Protein AF-D2I4I4-F1 (afdb_monomer_lite)

Sequence (74 aa):
CDKHQPHKVTRYKADSLHVQGKQHYDRKQSGYGGQTKPIFQQKTKTTKIVLRLEYVDPNYRSKGMVTIKRCKEG

Structure (mmCIF, N/CA/C/O backbone):
data_AF-D2I4I4-F1
#
_entry.id   AF-D2I4I4-F1
#
loop_
_atom_site.group_PDB
_atom_site.id
_atom_site.type_symbol
_atom_site.label_atom_id
_atom_site.label_alt_id
_atom_site.label_comp_id
_atom_site.label_asym_id
_atom_site.label_entity_id
_atom_site.label_seq_id
_atom_site.pdbx_PDB_ins_code
_atom_site.Cartn_x
_atom_site.Cartn_y
_atom_site.Cartn_z
_atom_site.occupancy
_atom_site.B_iso_or_equiv
_atom_site.auth_seq_id
_atom_site.auth_comp_id
_atom_site.auth_asym_id
_atom_site.auth_atom_id
_atom_site.pdbx_PDB_model_num
ATOM 1 N N . CYS A 1 1 ? 3.803 -8.364 -25.128 1.00 64.06 1 CYS A N 1
ATOM 2 C CA . CYS A 1 1 ? 5.201 -8.497 -25.583 1.00 64.06 1 CYS A CA 1
ATOM 3 C C . CYS A 1 1 ? 5.826 -9.693 -24.888 1.00 64.06 1 CYS A C 1
ATOM 5 O O . CYS A 1 1 ? 6.229 -9.552 -23.743 1.00 64.06 1 CYS A O 1
ATOM 7 N N . ASP A 1 2 ? 5.942 -10.833 -25.564 1.00 72.12 2 ASP A N 1
ATOM 8 C CA . ASP A 1 2 ? 6.552 -12.052 -24.997 1.00 72.12 2 ASP A CA 1
ATOM 9 C C . ASP A 1 2 ? 8.085 -12.047 -25.127 1.00 72.12 2 ASP A C 1
ATOM 11 O O . ASP A 1 2 ? 8.724 -13.069 -25.351 1.00 72.12 2 ASP A O 1
ATOM 15 N N . LYS A 1 3 ? 8.690 -10.856 -25.046 1.00 84.00 3 LYS A N 1
ATOM 16 C CA . LYS A 1 3 ? 10.125 -10.623 -25.240 1.00 84.00 3 LYS A CA 1
ATOM 17 C C . LYS A 1 3 ? 10.707 -9.940 -24.008 1.00 84.00 3 LYS A C 1
ATOM 19 O O . LYS A 1 3 ? 10.078 -9.044 -23.442 1.00 84.00 3 LYS A O 1
ATOM 24 N N . HIS A 1 4 ? 11.926 -10.324 -23.634 1.00 85.06 4 HIS A N 1
ATOM 25 C CA . HIS A 1 4 ? 12.687 -9.662 -22.576 1.00 85.06 4 HIS A CA 1
ATOM 26 C C . HIS A 1 4 ? 13.029 -8.233 -22.979 1.00 85.06 4 HIS A C 1
ATOM 28 O O . HIS A 1 4 ? 13.648 -8.012 -24.016 1.00 85.06 4 HIS A O 1
ATOM 34 N N . GLN A 1 5 ? 12.622 -7.276 -22.152 1.00 85.38 5 GLN A N 1
ATOM 35 C CA . GLN A 1 5 ? 12.755 -5.846 -22.414 1.00 85.38 5 GLN A CA 1
ATOM 36 C C . GLN A 1 5 ? 13.200 -5.117 -21.141 1.00 85.38 5 GLN A C 1
ATOM 38 O O . GLN A 1 5 ? 12.939 -5.604 -20.033 1.00 85.38 5 GLN A O 1
ATOM 43 N N . PRO A 1 6 ? 13.880 -3.966 -21.266 1.00 90.31 6 PRO A N 1
ATOM 44 C CA . PRO A 1 6 ? 14.317 -3.195 -20.115 1.00 90.31 6 PRO A CA 1
ATOM 45 C C . PRO A 1 6 ? 13.116 -2.558 -19.406 1.00 90.31 6 PRO A C 1
ATOM 47 O O . PRO A 1 6 ? 12.231 -1.973 -20.031 1.00 90.31 6 PRO A O 1
ATOM 50 N N . HIS A 1 7 ? 13.106 -2.658 -18.077 1.00 91.19 7 HIS A N 1
ATOM 51 C CA . HIS A 1 7 ? 12.086 -2.061 -17.220 1.00 91.19 7 HIS A CA 1
ATOM 52 C C . HIS A 1 7 ? 12.740 -1.144 -16.193 1.00 91.19 7 HIS A C 1
ATOM 54 O O . HIS A 1 7 ? 13.742 -1.501 -15.571 1.00 91.19 7 HIS A O 1
ATOM 60 N N . LYS A 1 8 ? 12.126 0.011 -15.952 1.00 92.19 8 LYS A N 1
ATOM 61 C CA . LYS A 1 8 ? 12.428 0.835 -14.788 1.00 92.19 8 LYS A CA 1
ATOM 62 C C . LYS A 1 8 ? 11.806 0.184 -13.556 1.00 92.19 8 LYS A C 1
ATOM 64 O O . LYS A 1 8 ? 10.604 -0.084 -13.522 1.00 92.19 8 LYS A O 1
ATOM 69 N N . VAL A 1 9 ? 12.627 -0.049 -12.536 1.00 93.25 9 VAL A N 1
ATOM 70 C CA . VAL A 1 9 ? 12.207 -0.678 -11.281 1.00 93.25 9 VAL A CA 1
ATOM 71 C C . VAL A 1 9 ? 12.068 0.387 -10.202 1.00 93.25 9 VAL A C 1
ATOM 73 O O . VAL A 1 9 ? 12.996 1.150 -9.947 1.00 93.25 9 VAL A O 1
ATOM 76 N N . THR A 1 10 ? 10.910 0.441 -9.548 1.00 92.69 10 THR A N 1
ATOM 77 C CA . THR A 1 10 ? 10.673 1.323 -8.395 1.00 92.69 10 THR A CA 1
ATOM 78 C C . THR A 1 10 ? 10.026 0.550 -7.251 1.00 92.69 10 THR A C 1
ATOM 80 O O . THR A 1 10 ? 9.314 -0.432 -7.472 1.00 92.69 10 THR A O 1
ATOM 83 N N . ARG A 1 11 ? 10.259 0.974 -6.003 1.00 91.19 11 ARG A N 1
ATOM 84 C CA . ARG A 1 11 ? 9.554 0.412 -4.843 1.00 91.19 11 ARG A CA 1
ATOM 85 C C . ARG A 1 11 ? 8.115 0.925 -4.836 1.00 91.19 11 ARG A C 1
ATOM 87 O O . ARG A 1 11 ? 7.888 2.130 -4.907 1.00 91.19 11 ARG A O 1
ATOM 94 N N .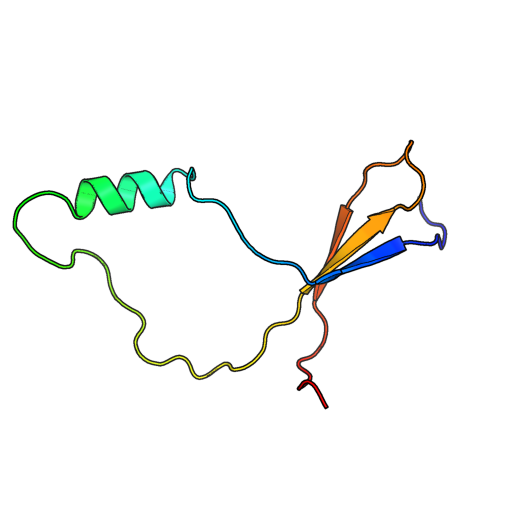 TYR A 1 12 ? 7.150 0.016 -4.735 1.00 90.12 12 TYR A N 1
ATOM 95 C CA . TYR A 1 12 ? 5.738 0.381 -4.682 1.00 90.12 12 TYR A CA 1
ATOM 96 C C . TYR A 1 12 ? 5.370 1.019 -3.332 1.00 90.12 12 TYR A C 1
ATOM 98 O O . TYR A 1 12 ? 5.776 0.533 -2.273 1.00 90.12 12 TYR A O 1
ATOM 106 N N . LYS A 1 13 ? 4.556 2.080 -3.385 1.00 84.75 13 LYS A N 1
ATOM 107 C CA . LYS A 1 13 ? 3.880 2.712 -2.245 1.00 84.75 13 LYS A CA 1
ATOM 108 C C . LYS A 1 13 ? 2.385 2.794 -2.558 1.00 84.75 13 LYS A C 1
ATOM 110 O O . LYS A 1 13 ? 2.014 3.079 -3.694 1.00 84.75 13 LYS A O 1
ATOM 115 N N . ALA A 1 14 ? 1.547 2.472 -1.576 1.00 79.81 14 ALA A N 1
ATOM 116 C CA . ALA A 1 14 ? 0.097 2.481 -1.728 1.00 79.81 14 ALA A CA 1
ATOM 117 C C . ALA A 1 14 ? -0.464 3.810 -1.218 1.00 79.81 14 ALA A C 1
ATOM 119 O O . ALA A 1 14 ? -0.575 3.977 -0.009 1.00 79.81 14 ALA A O 1
ATOM 120 N N . ASP A 1 15 ? -0.856 4.705 -2.126 1.00 65.88 15 ASP A N 1
ATOM 121 C CA . ASP A 1 15 ? -1.428 6.006 -1.770 1.00 65.88 15 ASP A CA 1
ATOM 122 C C . ASP A 1 15 ? -2.764 6.215 -2.505 1.00 65.88 15 ASP A C 1
ATOM 124 O O . ASP A 1 15 ? -2.797 6.381 -3.723 1.00 65.88 15 ASP A O 1
ATOM 128 N N . SER A 1 16 ? -3.888 6.184 -1.775 1.00 70.19 16 SER A N 1
ATOM 129 C CA . SER A 1 16 ? -5.173 6.723 -2.253 1.00 70.19 16 SER A CA 1
ATOM 130 C C . SER A 1 16 ? -6.128 7.008 -1.090 1.00 70.19 16 SER A C 1
ATOM 132 O O . SER A 1 16 ? -6.537 6.099 -0.368 1.00 70.19 16 SER A O 1
ATOM 134 N N . LEU A 1 17 ? -6.486 8.284 -0.916 1.00 67.44 17 LEU A N 1
ATOM 135 C CA . LEU A 1 17 ? -7.408 8.766 0.124 1.00 67.44 17 LEU A CA 1
ATOM 136 C C . LEU A 1 17 ? -8.872 8.824 -0.344 1.00 67.44 17 LEU A C 1
ATOM 138 O O . LEU A 1 17 ? -9.781 8.851 0.480 1.00 67.44 17 LEU A O 1
ATOM 142 N N . HIS A 1 18 ? -9.108 8.797 -1.656 1.00 71.06 18 HIS A N 1
ATOM 143 C CA . HIS A 1 18 ? -10.418 9.038 -2.273 1.00 71.06 18 HIS A CA 1
ATOM 144 C C . HIS A 1 18 ? -11.093 7.741 -2.728 1.00 71.06 18 HIS A C 1
ATOM 146 O O . HIS A 1 18 ? -11.690 7.669 -3.798 1.00 71.06 18 HIS A O 1
ATOM 152 N N . VAL A 1 19 ? -10.968 6.686 -1.927 1.00 85.44 19 VAL A N 1
ATOM 153 C CA . VAL A 1 19 ? -11.638 5.406 -2.178 1.00 85.44 19 VAL A CA 1
ATOM 154 C C . VAL A 1 19 ? -12.921 5.306 -1.364 1.00 85.44 19 VAL A C 1
ATOM 156 O O . VAL A 1 19 ? -12.976 5.738 -0.212 1.00 85.44 19 VAL A O 1
ATOM 159 N N . GLN A 1 20 ? -13.940 4.670 -1.945 1.00 89.94 20 GLN A N 1
ATOM 160 C CA . GLN A 1 20 ? -15.264 4.464 -1.340 1.00 89.94 20 GLN A CA 1
ATOM 161 C C . GLN A 1 20 ? -15.195 3.911 0.094 1.00 89.94 20 GLN A C 1
ATOM 163 O O . GLN A 1 20 ? -15.983 4.298 0.957 1.00 89.94 20 GLN A O 1
ATOM 168 N N . GLY A 1 21 ? -14.209 3.049 0.373 1.00 89.31 21 GLY A N 1
ATOM 169 C CA . GLY A 1 21 ? -13.944 2.551 1.719 1.00 89.31 21 GLY A CA 1
ATOM 170 C C . GLY A 1 21 ? -13.735 3.690 2.717 1.00 89.31 21 GLY A C 1
ATOM 171 O O . GLY A 1 21 ? -14.467 3.769 3.699 1.00 89.31 21 GLY A O 1
ATOM 172 N N . LYS A 1 22 ? -12.798 4.609 2.450 1.00 90.06 22 LYS A N 1
ATOM 173 C CA . LYS A 1 22 ? -12.468 5.722 3.356 1.00 90.06 22 LYS A CA 1
ATOM 174 C C . LYS A 1 22 ? -13.687 6.597 3.649 1.00 90.06 22 LYS A C 1
ATOM 176 O O . LYS A 1 22 ? -13.955 6.869 4.813 1.00 90.06 22 LYS A O 1
ATOM 181 N N . GLN A 1 23 ? -14.473 6.925 2.623 1.00 91.38 23 GLN A N 1
ATOM 182 C CA . GLN A 1 23 ? -15.714 7.693 2.776 1.00 91.38 23 GLN A CA 1
ATOM 183 C C . GLN A 1 23 ? -16.711 6.996 3.716 1.00 91.38 23 GLN A C 1
ATOM 185 O O . GLN A 1 23 ? -17.288 7.627 4.600 1.00 91.38 23 GLN A O 1
ATOM 190 N N . HIS A 1 24 ? -16.886 5.676 3.575 1.00 93.31 24 HIS A N 1
ATOM 191 C CA . HIS A 1 24 ? -17.742 4.900 4.472 1.00 93.31 24 HIS A CA 1
ATOM 192 C C . HIS A 1 24 ? -17.200 4.865 5.913 1.00 93.31 24 HIS A C 1
ATOM 194 O O . HIS A 1 24 ? -17.984 4.921 6.860 1.00 93.31 24 HIS A O 1
ATOM 200 N N . TYR A 1 25 ? -15.879 4.751 6.098 1.00 92.25 25 TYR A N 1
ATOM 201 C CA . TYR A 1 25 ? -15.249 4.814 7.422 1.00 92.25 25 TYR A CA 1
ATOM 202 C C . TYR A 1 25 ? -15.493 6.171 8.093 1.00 92.25 25 TYR A C 1
ATOM 204 O O . TYR A 1 25 ? -15.935 6.192 9.238 1.00 92.25 25 TYR A O 1
ATOM 212 N N . ASP A 1 26 ? -15.294 7.274 7.372 1.00 92.69 26 ASP A N 1
ATOM 213 C CA . ASP A 1 26 ? -15.446 8.631 7.912 1.00 92.69 26 ASP A CA 1
ATOM 214 C C . ASP A 1 26 ? -16.893 8.943 8.289 1.00 92.69 26 ASP A C 1
ATOM 216 O O . ASP A 1 26 ? -17.153 9.450 9.377 1.00 92.69 26 ASP A O 1
ATOM 220 N N . ARG A 1 27 ? -17.851 8.543 7.443 1.00 93.38 27 ARG A N 1
ATOM 221 C CA . ARG A 1 27 ? -19.284 8.672 7.742 1.00 93.38 27 ARG A CA 1
ATOM 222 C C . ARG A 1 27 ? -19.716 7.833 8.944 1.00 93.38 27 ARG A C 1
ATOM 224 O O . ARG A 1 27 ? -20.641 8.216 9.643 1.00 93.38 27 ARG A O 1
ATOM 231 N N . LYS A 1 28 ? -19.103 6.664 9.164 1.00 94.12 28 LYS A N 1
ATOM 232 C CA . LYS A 1 28 ? -19.433 5.821 10.325 1.00 94.12 28 LYS A CA 1
ATOM 233 C C . LYS A 1 28 ? -18.818 6.371 11.612 1.00 94.12 28 LYS A C 1
ATOM 235 O O . LYS A 1 28 ? -19.386 6.183 12.676 1.00 94.12 28 LYS A O 1
ATOM 240 N N . GLN A 1 29 ? -17.654 7.004 11.508 1.00 94.88 29 GLN A N 1
ATOM 241 C CA . GLN A 1 29 ? -16.909 7.537 12.643 1.00 94.88 29 GLN A CA 1
ATOM 242 C C . GLN A 1 29 ? -17.427 8.909 13.115 1.00 94.88 29 GLN A C 1
ATOM 244 O O . GLN A 1 29 ? -17.044 9.356 14.192 1.00 94.88 29 GLN A O 1
ATOM 249 N N . SER A 1 30 ? -18.256 9.600 12.327 1.00 93.50 30 SER A N 1
ATOM 250 C CA . SER A 1 30 ? -18.781 10.918 12.691 1.00 93.50 30 SER A CA 1
ATOM 251 C C . SER A 1 30 ? -19.813 10.853 13.827 1.00 93.50 30 SER A C 1
ATOM 253 O O . SER A 1 30 ? -20.533 9.871 13.991 1.00 93.50 30 SER A O 1
ATOM 255 N N . GLY A 1 31 ? -19.909 11.938 14.600 1.00 93.69 31 GLY A N 1
ATOM 256 C CA . GLY A 1 31 ? -20.831 12.051 15.732 1.00 93.69 31 GLY A CA 1
ATOM 257 C C . GLY A 1 31 ? -20.274 11.470 17.034 1.00 93.69 31 GLY A C 1
ATOM 258 O O . GLY A 1 31 ? -19.063 11.377 17.234 1.00 93.69 31 GLY A O 1
ATOM 259 N N . TYR A 1 32 ? -21.173 11.115 17.948 1.00 90.81 32 TYR A N 1
ATOM 260 C CA . TYR A 1 32 ? -20.832 10.522 19.241 1.00 90.81 32 TYR A CA 1
ATOM 261 C C . TYR A 1 32 ? -20.830 8.991 19.135 1.00 90.81 32 TYR A C 1
ATOM 263 O O . TYR A 1 32 ? -21.635 8.419 18.405 1.00 90.81 32 TYR A O 1
ATOM 271 N N . GLY A 1 33 ? -19.939 8.315 19.865 1.00 89.75 33 GLY A N 1
ATOM 272 C CA . GLY A 1 33 ? -19.822 6.846 19.824 1.00 89.75 33 GLY A CA 1
ATOM 273 C C . GLY A 1 33 ? -18.396 6.315 19.664 1.00 89.75 33 GLY A C 1
ATOM 274 O O . GLY A 1 33 ? -18.185 5.106 19.721 1.00 89.75 33 GLY A O 1
ATOM 275 N N . GLY A 1 34 ? -17.407 7.202 19.515 1.00 92.31 34 GLY A N 1
ATOM 276 C CA . GLY A 1 34 ? -15.992 6.839 19.533 1.00 92.31 34 GLY A CA 1
ATOM 277 C C . GLY A 1 34 ? -15.579 5.948 18.358 1.00 92.31 34 GLY A C 1
ATOM 278 O O . GLY A 1 34 ? -16.005 6.134 17.222 1.00 92.31 34 GLY A O 1
ATOM 279 N N . GLN A 1 35 ? -14.692 4.991 18.624 1.00 94.38 35 GLN A N 1
ATOM 280 C CA . GLN A 1 35 ? -14.091 4.147 17.595 1.00 94.38 35 GLN A CA 1
ATOM 281 C C . GLN A 1 35 ? -15.071 3.088 17.064 1.00 94.38 35 GLN A C 1
ATOM 283 O O . GLN A 1 35 ? -15.384 2.119 17.748 1.00 94.38 35 GLN A O 1
ATOM 288 N N . THR A 1 36 ? -15.491 3.202 15.800 1.00 93.38 36 THR A N 1
ATOM 289 C CA . THR A 1 36 ? -16.540 2.329 15.223 1.00 93.38 36 THR A CA 1
ATOM 290 C C . THR A 1 36 ? -16.032 1.088 14.481 1.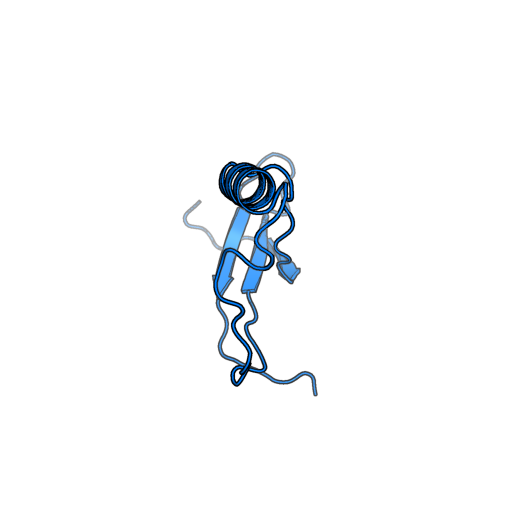00 93.38 36 THR A C 1
ATOM 292 O O . THR A 1 36 ? -16.824 0.271 13.979 1.00 93.38 36 THR A O 1
ATOM 295 N N . LYS A 1 37 ? -14.708 0.967 14.338 1.00 92.50 37 LYS A N 1
ATOM 296 C CA . LYS A 1 37 ? -14.024 -0.057 13.538 1.00 92.50 37 LYS A CA 1
ATOM 297 C C . LYS A 1 37 ? -12.777 -0.570 14.267 1.00 92.50 37 LYS A C 1
ATOM 299 O O . LYS A 1 37 ? -12.110 0.222 14.930 1.00 92.50 37 LYS A O 1
ATOM 304 N N . PRO A 1 38 ? -12.432 -1.861 14.141 1.00 93.62 38 PRO A N 1
ATOM 305 C CA . PRO A 1 38 ? -11.325 -2.444 14.891 1.00 93.62 38 PRO A CA 1
ATOM 306 C C . PRO A 1 38 ? -9.982 -1.840 14.474 1.00 93.62 38 PRO A C 1
ATOM 308 O O . PRO A 1 38 ? -9.715 -1.641 13.287 1.00 93.62 38 PRO A O 1
ATOM 311 N N . ILE A 1 39 ? -9.126 -1.590 15.463 1.00 93.00 39 ILE A N 1
ATOM 312 C CA . ILE A 1 39 ? -7.738 -1.173 15.265 1.00 93.00 39 ILE A CA 1
ATOM 313 C C . ILE A 1 39 ? -6.862 -2.414 15.406 1.00 93.00 39 ILE A C 1
ATOM 315 O O . ILE A 1 39 ? -6.884 -3.092 16.431 1.00 93.00 39 ILE A O 1
ATOM 319 N N . PHE A 1 40 ? -6.072 -2.714 14.381 1.00 91.75 40 PHE A N 1
ATOM 320 C CA . PHE A 1 40 ? -5.115 -3.811 14.441 1.00 91.75 40 PHE A CA 1
ATOM 321 C C . PHE A 1 40 ? -3.869 -3.381 15.230 1.00 91.75 40 PHE A C 1
ATOM 323 O O . PHE A 1 40 ? -3.025 -2.650 14.710 1.00 91.75 40 PHE A O 1
ATOM 330 N N . GLN A 1 41 ? -3.776 -3.809 16.492 1.00 92.69 41 GLN A N 1
ATOM 331 C CA . GLN A 1 41 ? -2.747 -3.347 17.434 1.00 92.69 41 GLN A CA 1
ATOM 332 C C . GLN A 1 41 ? -1.377 -4.012 17.221 1.00 92.69 41 GLN A C 1
ATOM 334 O O . GLN A 1 41 ? -0.348 -3.348 17.312 1.00 92.69 41 GLN A O 1
ATOM 339 N N . GLN A 1 42 ? -1.332 -5.307 16.898 1.00 92.81 42 GLN A N 1
ATOM 340 C CA . GLN A 1 42 ? -0.076 -6.064 16.863 1.00 92.81 42 GLN A CA 1
ATOM 341 C C . GLN A 1 42 ? 0.456 -6.262 15.443 1.00 92.81 42 GLN A C 1
ATOM 343 O O . GLN A 1 42 ? 0.033 -7.156 14.713 1.00 92.81 42 GLN A O 1
ATOM 348 N N . LYS A 1 43 ? 1.448 -5.464 15.045 1.00 87.00 43 LYS A N 1
ATOM 349 C CA . LYS A 1 43 ? 2.123 -5.611 13.747 1.00 87.00 43 LYS A CA 1
ATOM 350 C C . LYS A 1 43 ? 3.367 -6.491 13.884 1.00 87.00 43 LYS A C 1
ATOM 352 O O . LYS A 1 43 ? 4.438 -6.006 14.214 1.00 87.00 43 LYS A O 1
ATOM 357 N N . THR A 1 44 ? 3.234 -7.781 13.584 1.00 87.62 44 THR A N 1
ATOM 358 C CA . THR A 1 44 ? 4.350 -8.749 13.663 1.00 87.62 44 THR A CA 1
ATOM 359 C C . THR A 1 44 ? 5.187 -8.831 12.384 1.00 87.62 44 THR A C 1
ATOM 361 O O . THR A 1 44 ? 6.366 -9.174 12.414 1.00 87.62 44 THR A O 1
ATOM 364 N N . LYS A 1 45 ? 4.593 -8.522 11.226 1.00 82.44 45 LYS A N 1
ATOM 365 C CA . LYS A 1 45 ? 5.277 -8.583 9.925 1.00 82.44 45 LYS A CA 1
ATOM 366 C C . LYS A 1 45 ? 6.066 -7.296 9.693 1.00 82.44 45 LYS A C 1
ATOM 368 O O . LYS A 1 45 ? 5.461 -6.246 9.502 1.00 82.44 45 LYS A O 1
ATOM 373 N N . THR A 1 46 ? 7.391 -7.405 9.635 1.00 74.81 46 THR A N 1
ATOM 374 C CA . THR A 1 46 ? 8.303 -6.257 9.505 1.00 74.81 46 THR A CA 1
ATOM 375 C C . THR A 1 46 ? 8.527 -5.807 8.060 1.00 74.81 46 THR A C 1
ATOM 377 O O . THR A 1 46 ? 8.656 -4.611 7.822 1.00 74.81 46 THR A O 1
ATOM 380 N N . THR A 1 47 ? 8.515 -6.715 7.070 1.00 76.12 47 THR A N 1
ATOM 381 C CA . THR A 1 47 ? 8.768 -6.349 5.663 1.00 76.12 47 THR A CA 1
ATOM 382 C C . THR A 1 47 ? 7.798 -7.001 4.668 1.00 76.12 47 THR A C 1
ATOM 384 O O . THR A 1 47 ? 7.445 -8.186 4.740 1.00 76.12 47 THR A O 1
ATOM 387 N N . LYS A 1 48 ? 7.333 -6.193 3.711 1.00 79.19 48 LYS A N 1
ATOM 388 C CA . LYS A 1 48 ? 6.629 -6.602 2.488 1.00 79.19 48 LYS A CA 1
ATOM 389 C C . LYS A 1 48 ? 7.151 -5.703 1.371 1.00 79.19 48 LYS A C 1
ATOM 391 O O . LYS A 1 48 ? 6.890 -4.504 1.396 1.00 79.19 48 LYS A O 1
ATOM 396 N N . ILE A 1 49 ? 7.923 -6.259 0.443 1.00 87.50 49 ILE A N 1
ATOM 397 C CA . ILE A 1 49 ? 8.525 -5.489 -0.648 1.00 87.50 49 ILE A CA 1
ATOM 398 C C . ILE A 1 49 ? 7.823 -5.884 -1.942 1.00 87.50 49 ILE A C 1
ATOM 400 O O . ILE A 1 49 ? 7.795 -7.055 -2.321 1.00 87.50 49 ILE A O 1
ATOM 404 N N . VAL A 1 50 ? 7.223 -4.888 -2.586 1.00 91.06 50 VAL A N 1
ATOM 405 C CA . VAL A 1 50 ? 6.618 -5.006 -3.911 1.00 91.06 50 VAL A CA 1
ATOM 406 C C . VAL A 1 50 ? 7.353 -4.041 -4.824 1.00 91.06 50 VAL A C 1
ATOM 408 O O . VAL A 1 50 ? 7.543 -2.870 -4.481 1.00 91.06 50 VAL A O 1
ATOM 411 N N . LEU A 1 51 ? 7.782 -4.549 -5.970 1.00 93.62 51 LEU A N 1
ATOM 412 C CA . LEU A 1 51 ? 8.413 -3.770 -7.019 1.00 93.62 51 LEU A CA 1
ATOM 413 C C . LEU A 1 51 ? 7.381 -3.446 -8.090 1.00 93.62 51 LEU A C 1
ATOM 415 O O . LEU A 1 51 ? 6.561 -4.286 -8.464 1.00 93.62 51 LEU A O 1
ATOM 419 N N . ARG A 1 52 ? 7.441 -2.217 -8.584 1.00 93.06 52 ARG A N 1
ATOM 420 C CA . ARG A 1 52 ? 6.6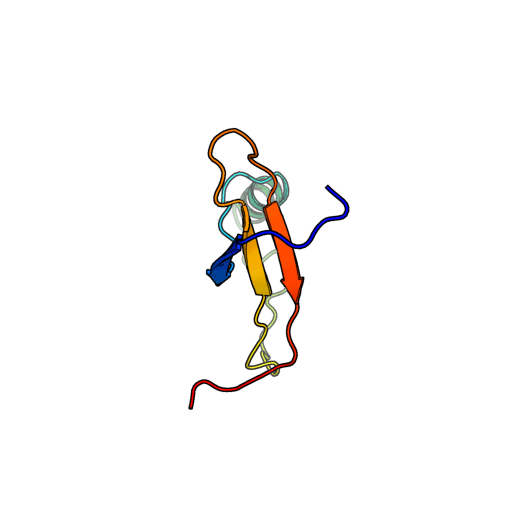88 -1.752 -9.738 1.00 93.06 52 ARG A CA 1
ATOM 421 C C . ARG A 1 52 ? 7.640 -1.696 -10.924 1.00 93.06 52 ARG A C 1
ATOM 423 O O . ARG A 1 52 ? 8.649 -0.990 -10.869 1.00 93.06 52 ARG A O 1
ATOM 430 N N . LEU A 1 53 ? 7.309 -2.460 -11.956 1.00 93.12 53 LEU A N 1
ATOM 431 C CA . LEU A 1 53 ? 8.022 -2.509 -13.224 1.00 93.12 53 LEU A CA 1
ATOM 432 C C . LEU A 1 53 ? 7.282 -1.626 -14.219 1.00 93.12 53 LEU A C 1
ATOM 434 O O . LEU A 1 53 ? 6.111 -1.871 -14.502 1.00 93.12 53 LEU A O 1
ATOM 438 N N . GLU A 1 54 ? 7.948 -0.604 -14.734 1.00 91.62 54 GLU A N 1
ATOM 439 C CA . GLU A 1 54 ? 7.425 0.236 -15.811 1.00 91.62 54 GLU A CA 1
ATOM 440 C C . GLU A 1 54 ? 8.300 0.054 -17.044 1.00 91.62 54 GLU A C 1
ATOM 442 O O . GLU A 1 54 ? 9.526 -0.005 -16.935 1.00 91.62 54 GLU A O 1
ATOM 447 N N . TYR A 1 55 ? 7.680 -0.065 -18.213 1.00 91.00 55 TYR A N 1
ATOM 448 C CA . TYR A 1 55 ? 8.438 -0.135 -19.455 1.00 91.00 55 TYR A CA 1
ATOM 449 C C . TYR A 1 55 ? 9.189 1.173 -19.708 1.00 91.00 55 TYR A C 1
ATOM 451 O O . TYR A 1 55 ? 8.699 2.250 -19.370 1.00 91.00 55 TYR A O 1
ATOM 459 N N . VAL A 1 56 ? 10.381 1.075 -20.296 1.00 88.25 56 VAL A N 1
ATOM 460 C CA . VAL A 1 56 ? 11.199 2.257 -20.613 1.00 88.25 56 VAL A CA 1
ATOM 461 C C . VAL A 1 56 ? 10.684 2.981 -21.862 1.00 88.25 56 VAL A C 1
ATOM 463 O O . VAL A 1 56 ? 10.820 4.198 -21.957 1.00 88.25 56 VAL A O 1
ATOM 466 N N . ASP A 1 57 ? 10.064 2.254 -22.795 1.00 84.19 57 ASP A N 1
ATOM 467 C CA . ASP A 1 57 ? 9.495 2.836 -24.012 1.00 84.19 57 ASP A CA 1
ATOM 468 C C . ASP A 1 57 ? 8.293 3.748 -23.679 1.00 84.19 57 ASP 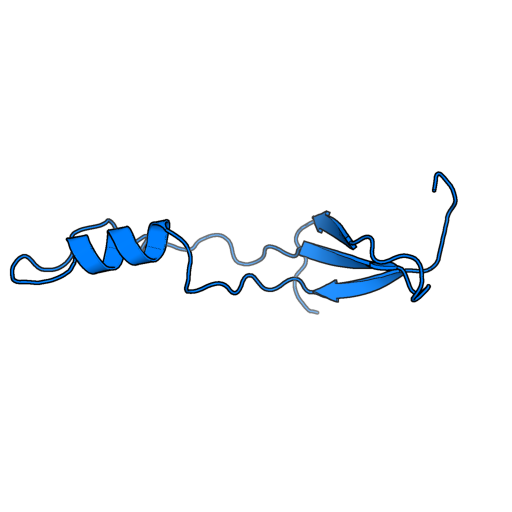A C 1
ATOM 470 O O . ASP A 1 57 ? 7.288 3.264 -23.143 1.00 84.19 57 ASP A O 1
ATOM 474 N N . PRO A 1 58 ? 8.347 5.052 -24.012 1.00 76.69 58 PRO A N 1
ATOM 475 C CA . PRO A 1 58 ? 7.258 5.991 -23.747 1.00 76.69 58 PRO A CA 1
ATOM 476 C C . PRO A 1 58 ? 5.955 5.650 -24.490 1.00 76.69 58 PRO A C 1
ATOM 478 O O . PRO A 1 58 ? 4.874 6.044 -24.035 1.00 76.69 58 PRO A 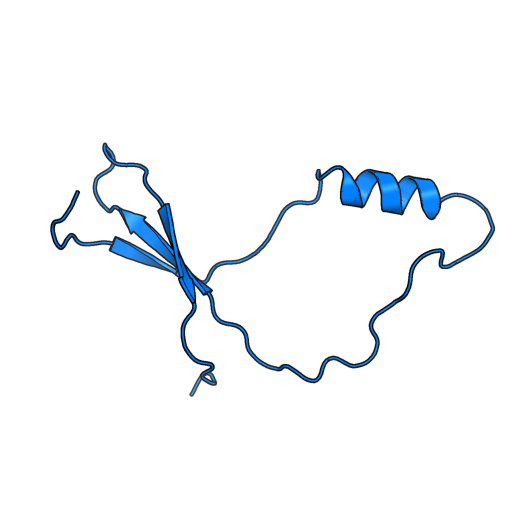O 1
ATOM 481 N N . ASN A 1 59 ? 6.036 4.895 -25.592 1.00 83.25 59 ASN A N 1
ATOM 482 C CA . ASN A 1 59 ? 4.876 4.427 -26.349 1.00 83.25 59 ASN A CA 1
ATOM 483 C C . ASN A 1 59 ? 4.162 3.260 -25.652 1.00 83.25 59 ASN A C 1
ATOM 485 O O . ASN A 1 59 ? 2.995 2.990 -25.936 1.00 83.25 59 ASN A O 1
ATOM 489 N N . TYR A 1 60 ? 4.825 2.585 -24.707 1.00 79.19 60 TYR A N 1
ATOM 490 C CA . TYR A 1 60 ? 4.300 1.403 -24.037 1.00 79.19 60 TYR A CA 1
ATOM 491 C C . TYR A 1 60 ? 4.146 1.630 -22.530 1.00 79.19 60 TYR A C 1
ATOM 493 O O . TYR A 1 60 ? 5.039 1.397 -21.723 1.00 79.19 60 TYR A O 1
ATOM 501 N N . ARG A 1 61 ? 2.950 2.052 -22.112 1.00 78.62 61 ARG A N 1
ATOM 502 C CA . ARG A 1 61 ? 2.671 2.476 -20.725 1.00 78.62 61 ARG A CA 1
ATOM 503 C C . ARG A 1 61 ? 2.300 1.342 -19.764 1.00 78.62 61 ARG A C 1
ATOM 505 O O . ARG A 1 61 ? 1.702 1.602 -18.718 1.00 78.62 61 ARG A O 1
ATOM 512 N N . SER A 1 62 ? 2.611 0.092 -20.106 1.00 84.75 62 SER A N 1
ATOM 513 C CA . SER A 1 62 ? 2.266 -1.046 -19.249 1.00 84.75 62 SER A CA 1
ATOM 514 C C . SER A 1 62 ? 3.065 -1.023 -17.943 1.00 84.75 62 SER A C 1
ATOM 516 O O . SER A 1 62 ? 4.228 -0.606 -17.912 1.00 84.75 62 SER A O 1
ATOM 518 N N . LYS A 1 63 ? 2.427 -1.468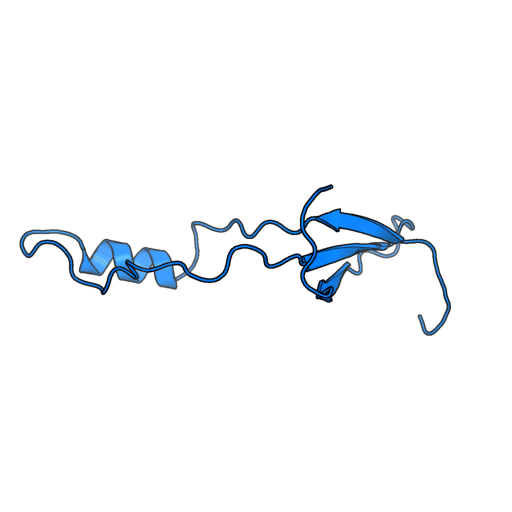 -16.857 1.00 88.62 63 LYS A N 1
ATOM 519 C CA . LYS A 1 63 ? 3.021 -1.495 -15.520 1.00 88.62 63 LYS A CA 1
ATOM 520 C C . LYS A 1 63 ? 2.730 -2.836 -14.866 1.00 88.62 63 LYS A C 1
ATOM 522 O O . LYS A 1 63 ? 1.572 -3.233 -14.781 1.00 88.62 63 LYS A O 1
ATOM 527 N N . GLY A 1 64 ? 3.775 -3.512 -14.406 1.00 90.50 64 GLY A N 1
ATOM 528 C CA . GLY A 1 64 ? 3.689 -4.777 -13.682 1.00 90.50 64 GLY A CA 1
ATOM 529 C C . GLY A 1 64 ? 3.980 -4.599 -12.195 1.00 90.50 64 GLY A C 1
ATOM 530 O O . GLY A 1 64 ? 4.736 -3.708 -11.802 1.00 90.50 64 GLY A O 1
ATOM 531 N N . MET A 1 65 ? 3.404 -5.464 -11.362 1.00 93.19 65 MET A N 1
ATOM 532 C CA . MET A 1 65 ? 3.751 -5.574 -9.944 1.00 93.19 65 MET A CA 1
ATOM 533 C C . MET A 1 65 ? 4.384 -6.935 -9.680 1.00 93.19 65 MET A C 1
ATOM 535 O O . MET A 1 65 ? 3.812 -7.961 -10.039 1.00 93.19 65 MET A O 1
ATOM 539 N N . VAL A 1 66 ? 5.547 -6.941 -9.028 1.00 92.62 66 VAL A N 1
ATOM 540 C CA . VAL A 1 66 ? 6.260 -8.169 -8.662 1.00 92.62 66 VAL A CA 1
ATOM 541 C C . VAL A 1 66 ? 6.514 -8.181 -7.163 1.00 92.62 66 VAL A C 1
ATOM 543 O O . VAL A 1 66 ? 7.112 -7.263 -6.598 1.00 92.62 66 VAL A O 1
ATOM 546 N N . THR A 1 67 ? 6.054 -9.240 -6.505 1.00 92.19 67 THR A N 1
ATOM 547 C CA . THR A 1 67 ? 6.349 -9.507 -5.098 1.00 92.19 67 THR A CA 1
ATOM 548 C C . THR A 1 67 ? 7.674 -10.243 -4.988 1.00 92.19 67 THR A C 1
ATOM 550 O O . THR A 1 67 ? 7.828 -11.313 -5.576 1.00 92.19 67 THR A O 1
ATOM 553 N N . ILE A 1 68 ? 8.606 -9.714 -4.200 1.00 90.88 68 ILE A N 1
ATOM 554 C CA . ILE A 1 68 ? 9.862 -10.409 -3.902 1.00 90.88 68 ILE A CA 1
ATOM 555 C C . ILE A 1 68 ? 9.797 -11.093 -2.534 1.00 90.88 68 ILE A C 1
ATOM 557 O O . ILE A 1 68 ? 8.956 -10.766 -1.687 1.00 90.88 68 ILE A O 1
ATOM 561 N N . LYS A 1 69 ? 10.707 -12.049 -2.302 1.00 90.06 69 LYS A N 1
ATOM 562 C CA . LYS A 1 69 ? 10.913 -12.609 -0.961 1.00 90.06 69 LYS A CA 1
ATOM 563 C C . LYS A 1 69 ? 11.287 -11.488 0.011 1.00 90.06 69 LYS A C 1
ATOM 565 O O . LYS A 1 69 ? 11.850 -10.465 -0.368 1.00 90.06 69 LYS A O 1
ATOM 570 N N . ARG A 1 70 ? 10.961 -11.690 1.285 1.00 86.81 70 ARG A N 1
ATOM 571 C CA . ARG A 1 70 ? 11.296 -10.729 2.336 1.00 86.81 70 ARG A CA 1
ATOM 572 C C . ARG A 1 70 ? 12.811 -10.639 2.478 1.00 86.81 70 ARG A C 1
ATOM 574 O O . ARG A 1 70 ? 13.450 -11.645 2.763 1.00 86.81 70 ARG A O 1
ATOM 581 N N . CYS A 1 71 ? 13.345 -9.437 2.335 1.00 85.81 71 CYS A N 1
ATOM 582 C CA . CYS A 1 71 ? 14.708 -9.098 2.715 1.00 85.81 71 CYS A CA 1
ATOM 583 C C . CYS A 1 71 ? 14.690 -7.935 3.714 1.00 85.81 71 CYS A C 1
ATOM 585 O O . CYS A 1 71 ? 13.686 -7.223 3.845 1.00 85.81 71 CYS A O 1
ATOM 587 N N . LYS A 1 72 ? 15.778 -7.809 4.473 1.00 81.81 72 LYS A N 1
ATOM 588 C CA . LYS A 1 72 ? 16.088 -6.627 5.279 1.00 81.81 72 LYS A CA 1
ATOM 589 C C . LYS A 1 72 ? 17.019 -5.745 4.449 1.00 81.81 72 LYS A C 1
ATOM 591 O O . LYS A 1 72 ? 17.775 -6.274 3.637 1.00 81.81 72 LYS A O 1
ATOM 596 N N . GLU A 1 73 ? 16.918 -4.433 4.618 1.00 74.88 73 GLU A N 1
ATOM 597 C CA . GLU A 1 73 ? 17.951 -3.522 4.119 1.00 74.88 73 GLU A CA 1
ATOM 598 C C . GLU A 1 73 ? 19.233 -3.850 4.905 1.00 74.88 73 GLU A C 1
ATOM 600 O O . GLU A 1 73 ? 19.163 -4.040 6.123 1.00 74.88 73 GLU A O 1
ATOM 605 N N . GLY A 1 74 ? 20.323 -4.100 4.178 1.00 61.41 74 GLY A N 1
ATOM 606 C CA . GLY A 1 74 ? 21.633 -4.444 4.735 1.00 61.41 74 GLY A CA 1
ATOM 607 C C . GLY A 1 74 ? 22.461 -3.207 5.021 1.00 61.41 74 GLY A C 1
ATOM 608 O O . GLY A 1 74 ? 22.181 -2.170 4.379 1.00 61.41 74 GLY A O 1
#

pLDDT: mean 86.67, std 8.07, range [61.41, 94.88]

Foldseek 3Di:
DPDDADWDKDWDDDDDCPDPVNVVCVVQCPDDDHHPDDDDDDDPDDDWTKIKTAGPDPVGGDIDIDTDDDDDDD

InterPro domains:
  IPR000552 Large ribosomal subunit protein eL42 [PF00935] (3-72)
  IPR000552 Large ribosomal subunit protein eL42 [PTHR10369] (1-73)
  IPR011332 Zinc-binding ribosomal protein [SSF57829] (1-60)
  IPR053708 Eukaryotic Ribosomal Large Subunit eL42 [G3DSA:3.10.450.80] (1-74)

Radius of gyration: 18.92 Å; chains: 1; bounding box: 42×25×46 Å

Organism: Ailuropoda melanoleuca (NCBI:txid9646)

Secondary structure (DSSP, 8-state):
--S---EEEEE-----S-SHHHHHHHHHHSSSSS--S------------EEEEEES-TT---EEEEEPPP----